Protein AF-A0A965PDI5-F1 (afdb_monomer_lite)

Sequence (83 aa):
MNDKQEPVAWRVFDTDGSEAVYVLKEEASAAAYEMNWSIEPLYRAPALTDEELAAIAGAIASEHARGAWQWAATLRSLLERLK

Secondary structure (DSSP, 8-state):
----PPPSEEEEE-SSS-EEEESSHHHHHHHHHHHT-EEEEEPPPPPPPHHHHHHHHHHHHHHHHTT-HHHHHHHHHHHHHH-

Foldseek 3Di:
DDPPQDFQWKWWAAPVGDIDIGRDPVVSVVVCVVVVTDMDGHGLDPQQDPVSVVVLVVVLVVCVVVVNNVVSVVSVVVNVVSD

Structure (mmCIF, N/CA/C/O backbone):
data_AF-A0A965PDI5-F1
#
_entry.id   AF-A0A965PDI5-F1
#
loop_
_atom_site.group_PDB
_atom_site.id
_atom_site.type_symbol
_atom_site.label_atom_id
_atom_site.label_alt_id
_atom_site.label_comp_id
_atom_site.label_asym_id
_atom_site.label_entity_id
_atom_site.label_seq_id
_atom_site.pdbx_PDB_ins_code
_atom_site.Cartn_x
_atom_site.Cartn_y
_atom_site.Cartn_z
_atom_site.occupancy
_atom_site.B_iso_or_equiv
_atom_site.auth_seq_id
_atom_site.auth_comp_id
_atom_site.auth_asym_id
_atom_site.auth_atom_id
_atom_site.pdbx_PDB_model_num
ATOM 1 N N . MET A 1 1 ? -20.975 -1.563 -8.501 1.00 33.19 1 MET A N 1
ATOM 2 C CA . MET A 1 1 ? -20.922 -2.409 -7.290 1.00 33.19 1 MET A CA 1
ATOM 3 C C . MET A 1 1 ? -20.068 -1.669 -6.279 1.00 33.19 1 MET A C 1
ATOM 5 O O . MET A 1 1 ? -19.135 -0.998 -6.687 1.00 33.19 1 MET A O 1
ATOM 9 N N . ASN A 1 2 ? -20.489 -1.636 -5.019 1.00 39.94 2 ASN A N 1
ATOM 10 C CA . ASN A 1 2 ? -19.891 -0.791 -3.988 1.00 39.94 2 ASN A CA 1
ATOM 11 C C . ASN A 1 2 ? -18.732 -1.578 -3.356 1.00 39.94 2 ASN A C 1
ATOM 13 O O . ASN A 1 2 ? -18.966 -2.318 -2.402 1.00 39.94 2 ASN A O 1
ATOM 17 N N . ASP A 1 3 ? -17.531 -1.481 -3.933 1.00 47.22 3 ASP A N 1
ATOM 18 C CA . ASP A 1 3 ? -16.298 -2.074 -3.394 1.00 47.22 3 ASP A CA 1
ATOM 19 C C . ASP A 1 3 ? -15.896 -1.341 -2.113 1.00 47.22 3 ASP A C 1
ATOM 21 O O . ASP A 1 3 ? -14.983 -0.518 -2.075 1.00 47.22 3 ASP A O 1
ATOM 25 N N . LYS A 1 4 ? -16.628 -1.602 -1.031 1.00 56.84 4 LYS A N 1
ATOM 26 C CA . LYS A 1 4 ? -16.231 -1.176 0.305 1.00 56.84 4 LYS A CA 1
ATOM 27 C C . LYS A 1 4 ? -15.119 -2.110 0.761 1.00 56.84 4 LYS A C 1
ATOM 29 O O . LYS A 1 4 ? -15.387 -3.056 1.493 1.00 56.84 4 LYS A O 1
ATOM 34 N N . GLN A 1 5 ? -13.897 -1.871 0.280 1.00 68.56 5 GLN A N 1
ATOM 35 C CA . GLN A 1 5 ? -12.708 -2.495 0.856 1.00 68.56 5 GLN A CA 1
ATOM 36 C C . GLN A 1 5 ? -12.779 -2.335 2.375 1.00 68.56 5 GLN A C 1
ATOM 38 O O . GLN A 1 5 ? -13.007 -1.234 2.879 1.00 68.56 5 GLN A O 1
ATOM 43 N N . GLU A 1 6 ? -12.645 -3.437 3.103 1.00 80.75 6 GLU A N 1
ATOM 44 C CA . GLU A 1 6 ? -12.553 -3.369 4.554 1.00 80.75 6 GLU A CA 1
ATOM 45 C C . GLU A 1 6 ? -11.202 -2.734 4.927 1.00 80.75 6 GLU A C 1
ATOM 47 O O . GLU A 1 6 ? -10.180 -3.065 4.311 1.00 80.75 6 GLU A O 1
ATOM 52 N N . PRO A 1 7 ? -11.167 -1.791 5.886 1.00 87.81 7 PRO A N 1
ATOM 53 C CA . PRO A 1 7 ? -9.907 -1.272 6.402 1.00 87.81 7 PRO A CA 1
ATOM 54 C C . PRO A 1 7 ? -9.046 -2.419 6.942 1.00 87.81 7 PRO A C 1
ATOM 56 O O . PRO A 1 7 ? -9.551 -3.302 7.632 1.00 87.81 7 PRO A O 1
ATOM 59 N N . VAL A 1 8 ? -7.748 -2.393 6.646 1.00 89.94 8 VAL A N 1
ATOM 60 C CA . VAL A 1 8 ? -6.779 -3.373 7.173 1.00 89.94 8 VAL A CA 1
ATOM 61 C C . VAL A 1 8 ? -6.125 -2.905 8.470 1.00 89.9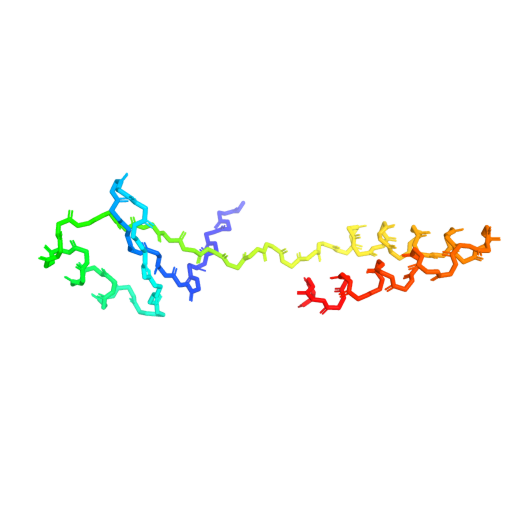4 8 VAL A C 1
ATOM 63 O O . VAL A 1 8 ? -5.518 -3.706 9.176 1.00 89.94 8 VAL A O 1
ATOM 66 N N . ALA A 1 9 ? -6.227 -1.609 8.762 1.00 94.00 9 ALA A N 1
ATOM 67 C CA . ALA A 1 9 ? -5.772 -0.984 9.991 1.00 94.00 9 ALA A CA 1
ATOM 68 C C . ALA A 1 9 ? -6.505 0.352 10.206 1.00 94.00 9 ALA A C 1
ATOM 70 O O . ALA A 1 9 ? -7.277 0.810 9.359 1.00 94.00 9 ALA A O 1
ATOM 71 N N . TRP A 1 10 ? -6.236 0.994 11.337 1.00 95.81 10 TRP A N 1
ATOM 72 C CA . TRP A 1 10 ? -6.762 2.302 11.709 1.00 95.81 10 TRP A CA 1
ATOM 73 C C . TRP A 1 10 ? -5.625 3.175 12.224 1.00 95.81 10 TRP 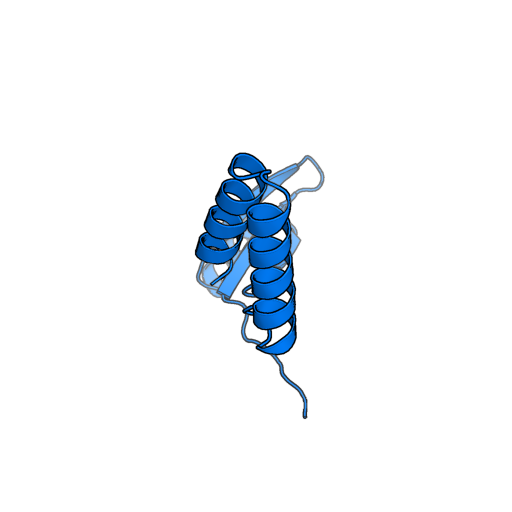A C 1
ATOM 75 O O . TRP A 1 10 ? -4.887 2.763 13.121 1.00 95.81 10 TRP A O 1
ATOM 85 N N . ARG A 1 11 ? -5.490 4.377 11.660 1.00 96.00 11 ARG A N 1
ATOM 86 C CA . ARG A 1 11 ? -4.557 5.392 12.153 1.00 96.00 11 ARG A CA 1
ATOM 87 C C . ARG A 1 11 ? -5.259 6.232 13.208 1.00 96.00 11 ARG A C 1
ATOM 89 O O . ARG A 1 11 ? -6.359 6.721 12.959 1.00 96.00 11 ARG A O 1
ATOM 96 N N . VAL A 1 12 ? -4.605 6.427 14.345 1.00 97.56 12 VAL A N 1
ATOM 97 C CA . VAL A 1 12 ? -5.013 7.343 15.415 1.00 97.56 12 VAL A CA 1
ATOM 98 C C . VAL A 1 12 ? -3.962 8.441 15.503 1.00 97.56 12 VAL A C 1
ATOM 100 O O . VAL A 1 12 ? -2.781 8.121 15.593 1.00 97.56 12 VAL A O 1
ATOM 103 N N . PHE A 1 13 ? -4.353 9.711 15.420 1.00 97.19 13 PHE A N 1
ATOM 104 C CA . PHE A 1 13 ? -3.403 10.818 15.266 1.00 97.19 13 PHE A CA 1
ATOM 105 C C . PHE A 1 13 ? -3.894 12.133 15.883 1.00 97.19 13 PHE A C 1
ATOM 107 O O . PHE A 1 13 ? -5.100 12.398 15.917 1.00 97.19 13 PHE A O 1
ATOM 114 N N . ASP A 1 14 ? -2.958 12.964 16.342 1.00 96.06 14 ASP A N 1
ATOM 115 C CA . ASP A 1 14 ? -3.222 14.332 16.803 1.00 96.06 14 ASP A CA 1
ATOM 116 C C . ASP A 1 14 ? -2.971 15.381 15.701 1.00 96.06 14 ASP A C 1
ATOM 118 O O . ASP A 1 14 ? -2.591 15.065 14.572 1.00 96.06 14 ASP A O 1
ATOM 122 N N . THR A 1 15 ? -3.214 16.654 16.018 1.00 90.88 15 THR A N 1
ATOM 123 C CA . THR A 1 15 ? -2.929 17.785 15.117 1.00 90.88 15 THR A CA 1
ATOM 124 C C . THR A 1 15 ? -1.458 18.193 15.084 1.00 90.88 15 THR A C 1
ATOM 126 O O . THR A 1 15 ? -1.059 18.946 14.196 1.00 90.88 15 THR A O 1
ATOM 129 N N . ASP A 1 16 ? -0.670 17.717 16.043 1.00 90.38 16 ASP A N 1
ATOM 130 C CA . ASP A 1 16 ? 0.717 18.109 16.291 1.00 90.38 16 ASP A CA 1
ATOM 131 C C . ASP A 1 16 ? 1.718 17.149 15.612 1.00 90.38 16 ASP A C 1
ATOM 133 O O . ASP A 1 16 ? 2.921 17.414 15.580 1.00 90.38 16 ASP A O 1
ATOM 137 N N . GLY A 1 17 ? 1.216 16.071 14.998 1.00 86.44 17 GLY A N 1
ATOM 138 C CA . GLY A 1 17 ? 1.960 15.106 14.192 1.00 86.44 17 GLY A CA 1
ATOM 139 C C . GLY A 1 17 ? 2.233 13.765 14.878 1.00 86.44 17 GLY A C 1
ATOM 140 O O . GLY A 1 17 ? 2.933 12.935 14.299 1.00 86.44 17 GLY A O 1
ATOM 141 N N . SER A 1 18 ? 1.706 13.528 16.081 1.00 94.31 18 SER A N 1
ATOM 142 C CA . SER A 1 18 ? 1.802 12.226 16.748 1.00 94.31 18 SER A CA 1
ATOM 143 C C . SER A 1 18 ? 0.810 11.242 16.130 1.00 94.31 18 SER A C 1
ATOM 145 O O . SER A 1 18 ? -0.358 11.578 15.932 1.00 94.31 18 SER A O 1
ATOM 147 N N . GLU A 1 19 ? 1.241 10.005 15.868 1.00 95.31 19 GLU A N 1
ATOM 148 C CA . GLU A 1 19 ? 0.369 8.959 15.327 1.00 95.31 19 GLU A CA 1
ATOM 149 C C . GLU A 1 19 ? 0.674 7.559 15.880 1.00 95.31 19 GLU A C 1
ATOM 151 O O . GLU A 1 19 ? 1.794 7.247 16.288 1.00 95.31 19 GLU A O 1
ATOM 156 N N . ALA A 1 20 ? -0.348 6.704 15.870 1.00 94.25 20 ALA A N 1
ATOM 157 C CA . ALA A 1 20 ? -0.281 5.280 16.170 1.00 94.25 20 ALA A CA 1
ATOM 158 C C . ALA A 1 20 ? -1.193 4.492 15.213 1.00 94.25 20 ALA A C 1
ATOM 160 O O . ALA A 1 20 ? -2.188 5.016 14.709 1.00 94.25 20 ALA A O 1
ATOM 161 N N . VAL A 1 21 ? -0.868 3.220 14.967 1.00 95.31 21 VAL A N 1
ATOM 162 C CA . VAL A 1 21 ? -1.621 2.348 14.052 1.00 95.31 21 VAL A CA 1
ATOM 163 C C . VAL A 1 21 ? -2.087 1.094 14.782 1.00 95.31 21 VAL A C 1
ATOM 165 O O . VAL A 1 21 ? -1.295 0.428 15.444 1.00 95.31 21 VAL A O 1
ATOM 168 N N . TYR A 1 22 ? -3.364 0.760 14.613 1.00 95.50 22 TYR A N 1
ATOM 169 C CA . TYR A 1 22 ? -4.025 -0.378 15.249 1.00 95.50 22 TYR A CA 1
ATOM 170 C C . TYR A 1 22 ? -4.644 -1.302 14.201 1.00 95.50 22 TYR A C 1
ATOM 172 O O . TYR A 1 22 ? -5.144 -0.841 13.175 1.00 95.50 22 TYR A O 1
ATOM 180 N N . VAL A 1 23 ? -4.638 -2.608 14.472 1.00 92.94 23 VAL A N 1
ATOM 181 C CA . VAL A 1 23 ? -5.226 -3.643 13.596 1.00 92.94 23 VAL A CA 1
ATOM 182 C C . VAL A 1 23 ? -6.675 -3.957 13.973 1.00 92.94 23 VAL A C 1
ATOM 184 O O . VAL A 1 23 ? -7.361 -4.640 13.227 1.00 92.94 23 VAL A O 1
ATOM 187 N N . LEU A 1 24 ? -7.170 -3.467 15.109 1.00 95.31 24 LEU A N 1
ATOM 188 C CA . LEU A 1 24 ? -8.568 -3.607 15.508 1.00 95.31 24 LEU A CA 1
ATOM 189 C C . LEU A 1 24 ? -9.205 -2.228 15.654 1.00 95.31 24 LEU A C 1
ATOM 191 O O . LEU A 1 24 ? -8.631 -1.318 16.259 1.00 95.31 24 LEU A O 1
ATOM 195 N N . LYS A 1 25 ? -10.418 -2.075 15.115 1.00 95.62 25 LYS A N 1
ATOM 196 C CA . LYS A 1 25 ? -11.155 -0.809 15.171 1.00 95.62 25 LYS A CA 1
ATOM 197 C C . LYS A 1 25 ? -11.487 -0.413 16.603 1.00 95.62 25 LYS A C 1
ATOM 199 O O . LYS A 1 25 ? -11.470 0.776 16.924 1.00 95.62 25 LYS A O 1
ATOM 204 N N . GLU A 1 26 ? -11.838 -1.385 17.440 1.00 96.69 26 GLU A N 1
ATOM 205 C CA . GLU A 1 26 ? -12.218 -1.141 18.829 1.00 96.69 26 GLU A CA 1
ATOM 206 C C . GLU A 1 26 ? -11.052 -0.539 19.618 1.00 96.69 26 GLU A C 1
ATOM 208 O O . GLU A 1 26 ? -11.239 0.465 20.302 1.00 96.69 26 GLU A O 1
ATOM 213 N N . GLU A 1 27 ? -9.846 -1.088 19.454 1.00 96.88 27 GLU A N 1
ATOM 214 C CA . GLU A 1 27 ? -8.629 -0.595 20.112 1.00 96.88 27 GLU A CA 1
ATOM 215 C C . GLU A 1 27 ? -8.274 0.816 19.641 1.00 96.88 27 GLU A C 1
ATOM 217 O O . GLU A 1 27 ? -8.038 1.708 20.454 1.00 96.88 27 GLU A O 1
ATOM 222 N N . ALA A 1 28 ? -8.326 1.043 18.326 1.00 96.12 28 ALA A N 1
ATOM 223 C CA . ALA A 1 28 ? -8.092 2.356 17.739 1.00 96.12 28 ALA A CA 1
ATOM 224 C C . ALA A 1 28 ? -9.078 3.407 18.271 1.00 96.12 28 ALA A C 1
ATOM 226 O O . ALA A 1 28 ? -8.696 4.534 18.576 1.00 96.12 28 ALA A O 1
ATOM 227 N N . SER A 1 29 ? -10.357 3.037 18.391 1.00 96.75 29 SER A N 1
ATOM 228 C CA . SER A 1 29 ? -11.412 3.939 18.864 1.00 96.75 29 SER A CA 1
ATOM 229 C C . SER A 1 29 ? -11.254 4.260 20.350 1.00 96.75 29 SER A C 1
ATOM 231 O O . SER A 1 29 ? -11.461 5.406 20.744 1.00 96.75 29 SER A O 1
ATOM 233 N N . ALA A 1 30 ? -10.866 3.273 21.165 1.00 96.94 30 ALA A N 1
ATOM 234 C CA . ALA A 1 30 ? -10.571 3.478 22.579 1.00 96.94 30 ALA A CA 1
ATOM 235 C C . ALA A 1 30 ? -9.376 4.426 22.761 1.00 96.94 30 ALA A C 1
ATOM 237 O O . ALA A 1 30 ? -9.494 5.417 23.477 1.00 96.94 30 ALA A O 1
ATOM 238 N N . ALA A 1 31 ? -8.278 4.195 22.034 1.00 95.69 31 ALA A N 1
ATOM 239 C CA . ALA A 1 31 ? -7.100 5.059 22.075 1.00 95.69 31 ALA A CA 1
ATOM 240 C C . ALA A 1 31 ? -7.412 6.491 21.607 1.00 95.69 31 ALA A C 1
ATOM 242 O O . ALA A 1 31 ? -7.032 7.458 22.267 1.00 95.69 31 ALA A O 1
ATOM 243 N N . ALA A 1 32 ? -8.155 6.639 20.504 1.00 96.44 32 ALA A N 1
ATOM 244 C CA . ALA A 1 32 ? -8.581 7.941 19.997 1.00 96.44 32 ALA A CA 1
ATOM 245 C C . ALA A 1 32 ? -9.431 8.702 21.026 1.00 96.44 32 ALA A C 1
ATOM 247 O O . ALA A 1 32 ? -9.238 9.899 21.228 1.00 96.44 32 ALA A O 1
ATOM 248 N N . TYR A 1 33 ? -10.338 8.003 21.714 1.00 96.19 33 TYR A N 1
ATOM 249 C CA . TYR A 1 33 ? -11.176 8.593 22.752 1.00 96.19 33 TYR A CA 1
ATOM 250 C C . TYR A 1 33 ? -10.370 9.017 23.988 1.00 96.19 33 TYR A C 1
ATOM 252 O O . TYR A 1 33 ? -10.536 10.137 24.466 1.00 96.19 33 TYR A O 1
ATOM 260 N N . GLU A 1 34 ? -9.477 8.158 24.487 1.00 95.81 34 GLU A N 1
ATOM 261 C CA . GLU A 1 34 ? -8.649 8.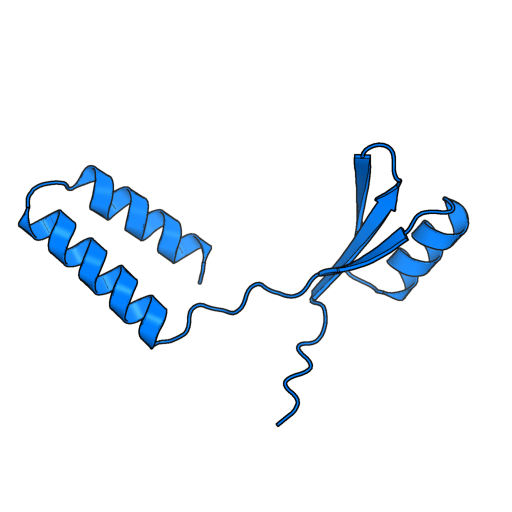440 25.668 1.00 95.81 34 GLU A CA 1
ATOM 262 C C . GLU A 1 34 ? -7.695 9.618 25.450 1.00 95.81 34 GLU A C 1
ATOM 264 O O . GLU A 1 34 ? -7.500 10.437 26.349 1.00 95.81 34 GLU A O 1
ATOM 269 N N . MET A 1 35 ? -7.119 9.718 24.251 1.00 92.94 35 MET A N 1
ATOM 270 C CA . MET A 1 35 ? -6.141 10.750 23.907 1.00 92.94 35 MET A CA 1
ATOM 271 C C . MET A 1 35 ? -6.783 12.013 23.313 1.00 92.94 35 MET A C 1
ATOM 273 O O . MET A 1 35 ? -6.088 13.004 23.102 1.00 92.94 35 MET A O 1
ATOM 277 N N . ASN A 1 36 ? -8.100 12.003 23.066 1.00 95.31 36 ASN A N 1
ATOM 278 C CA . ASN A 1 36 ? -8.814 13.036 22.308 1.00 95.31 36 ASN A CA 1
ATOM 279 C C . ASN A 1 36 ? -8.191 13.272 20.913 1.00 95.31 36 ASN A C 1
ATOM 281 O O . ASN A 1 36 ? -7.985 14.407 20.478 1.00 95.31 36 ASN A O 1
ATOM 285 N N . TRP A 1 37 ? -7.843 12.178 20.234 1.00 96.94 37 TRP A N 1
ATOM 286 C CA . TRP A 1 37 ? -7.211 12.143 18.913 1.00 96.94 37 TRP A CA 1
ATOM 287 C C . TRP A 1 37 ? -8.221 11.773 17.820 1.00 96.94 37 TRP A C 1
ATOM 289 O O . TRP A 1 37 ? -9.311 11.266 18.084 1.00 96.94 37 TRP A O 1
ATOM 299 N N . SER A 1 38 ? -7.854 12.029 16.566 1.00 96.69 38 SER A N 1
ATOM 300 C CA . SER A 1 38 ? -8.650 11.642 15.397 1.00 96.69 38 SER A CA 1
ATOM 301 C C . SER A 1 38 ? -8.356 10.204 14.980 1.00 96.69 38 SER A C 1
ATOM 303 O O . SER A 1 38 ? -7.250 9.709 15.183 1.00 96.69 38 SER A O 1
ATOM 305 N N . ILE A 1 39 ? -9.337 9.541 14.360 1.00 96.56 39 ILE A N 1
ATOM 306 C CA . ILE A 1 39 ? -9.204 8.187 13.811 1.00 96.56 39 ILE A CA 1
ATOM 307 C C . ILE A 1 39 ? -9.608 8.161 12.337 1.00 96.56 39 ILE A C 1
ATOM 309 O O . ILE A 1 39 ? -10.666 8.673 11.968 1.00 96.56 39 ILE A O 1
ATOM 313 N N . GLU A 1 40 ? -8.803 7.512 11.497 1.00 94.31 40 GLU A N 1
ATOM 314 C CA . GLU A 1 40 ? -9.150 7.244 10.099 1.00 94.31 40 GLU A CA 1
ATOM 315 C C . GLU A 1 40 ? -8.825 5.796 9.689 1.00 94.31 40 GLU A C 1
ATOM 317 O O . GLU A 1 40 ? -7.876 5.195 10.204 1.00 94.31 40 GLU A O 1
ATOM 322 N N . PRO A 1 41 ? -9.621 5.192 8.788 1.00 93.12 41 PRO A N 1
ATOM 323 C CA . PRO A 1 41 ? -9.341 3.860 8.269 1.00 93.12 41 PRO A CA 1
ATOM 324 C C . PRO A 1 41 ? -8.143 3.874 7.313 1.00 93.12 41 PRO A C 1
ATOM 326 O O . PRO A 1 41 ? -8.062 4.706 6.411 1.00 93.12 41 PRO A O 1
ATOM 329 N N . LEU A 1 42 ? -7.259 2.890 7.462 1.00 88.00 42 LEU A N 1
ATOM 330 C CA . LEU A 1 42 ? -6.206 2.585 6.502 1.00 88.00 42 LEU A CA 1
ATOM 331 C C . LEU A 1 42 ? -6.639 1.386 5.665 1.00 88.00 42 LEU A C 1
ATOM 333 O O . LEU A 1 42 ? -6.852 0.281 6.171 1.00 88.00 42 LEU A O 1
ATOM 337 N N . TYR A 1 43 ? -6.760 1.605 4.365 1.00 83.50 43 TYR A N 1
ATOM 338 C CA . TYR A 1 43 ? -7.045 0.551 3.404 1.00 83.50 43 TYR A CA 1
ATOM 339 C C . TYR A 1 43 ? -5.733 -0.019 2.885 1.00 83.50 43 TYR A C 1
ATOM 341 O O . TYR A 1 43 ? -4.723 0.685 2.799 1.00 83.50 43 TYR A O 1
ATOM 349 N N . ARG A 1 44 ? -5.737 -1.301 2.516 1.00 73.44 44 ARG A N 1
ATOM 350 C CA . ARG A 1 44 ? -4.635 -1.833 1.719 1.00 73.44 44 ARG A CA 1
ATOM 351 C C . ARG A 1 44 ? -4.608 -0.997 0.441 1.00 73.44 44 ARG A C 1
ATOM 353 O O . ARG A 1 44 ? -5.650 -0.866 -0.200 1.00 73.44 44 ARG A O 1
ATOM 360 N N . ALA A 1 45 ? -3.458 -0.414 0.095 1.00 66.75 45 ALA A N 1
ATOM 361 C CA . ALA A 1 45 ? -3.295 0.172 -1.232 1.00 66.75 45 ALA A CA 1
ATOM 362 C C . ALA A 1 45 ? -3.804 -0.862 -2.250 1.00 66.75 45 ALA A C 1
ATOM 364 O O . ALA A 1 45 ? -3.537 -2.054 -2.041 1.00 66.75 45 ALA A O 1
ATOM 365 N N . PRO A 1 46 ? -4.596 -0.468 -3.265 1.00 62.00 46 PRO A N 1
ATOM 366 C CA . PRO A 1 46 ? -5.083 -1.435 -4.233 1.00 62.00 46 PRO A CA 1
ATOM 367 C C . PRO A 1 46 ? -3.878 -2.228 -4.733 1.00 62.00 46 PRO A C 1
ATOM 369 O O . PRO A 1 46 ? -2.858 -1.642 -5.103 1.00 62.00 46 PRO A O 1
ATOM 372 N N . ALA A 1 47 ? -3.970 -3.559 -4.653 1.00 69.94 47 ALA A N 1
ATOM 373 C CA . ALA A 1 47 ? -3.018 -4.400 -5.356 1.00 69.94 47 ALA A CA 1
ATOM 374 C C . ALA A 1 47 ? -3.013 -3.908 -6.803 1.00 69.94 47 ALA A C 1
ATOM 376 O O . ALA A 1 47 ? -4.091 -3.650 -7.349 1.00 69.94 47 ALA A O 1
ATOM 377 N N . LEU A 1 48 ? -1.822 -3.710 -7.370 1.00 76.56 48 LEU A N 1
ATOM 378 C CA . LEU A 1 48 ? -1.691 -3.250 -8.748 1.00 76.56 48 LEU A CA 1
ATOM 379 C C . LEU A 1 48 ? -2.624 -4.080 -9.631 1.00 76.56 48 LEU A C 1
ATOM 381 O O . LEU A 1 48 ? -2.602 -5.312 -9.576 1.00 76.56 48 LEU A O 1
ATOM 385 N N . THR A 1 49 ? -3.455 -3.401 -10.412 1.00 81.12 49 THR A N 1
ATOM 386 C CA . THR A 1 49 ? -4.286 -4.056 -11.420 1.00 81.12 49 THR A CA 1
ATOM 387 C C . THR A 1 49 ? -3.396 -4.805 -12.412 1.00 81.12 49 THR A C 1
ATOM 389 O O . THR A 1 49 ? -2.220 -4.474 -12.588 1.00 81.12 49 THR A O 1
ATOM 392 N N . ASP A 1 50 ? -3.949 -5.795 -13.114 1.00 80.31 50 ASP A N 1
ATOM 393 C CA . ASP A 1 50 ? -3.208 -6.516 -14.158 1.00 80.31 50 ASP A CA 1
ATOM 394 C C . ASP A 1 50 ? -2.643 -5.562 -15.228 1.00 80.31 50 ASP A C 1
ATOM 396 O O . ASP A 1 50 ? -1.544 -5.776 -15.744 1.00 80.31 50 ASP A O 1
ATOM 400 N N . GLU A 1 51 ? -3.359 -4.472 -15.517 1.00 84.44 51 GLU A N 1
ATOM 401 C CA . GLU A 1 51 ? -2.937 -3.419 -16.444 1.00 84.44 51 GLU A CA 1
ATOM 402 C C . GLU A 1 51 ? -1.730 -2.635 -15.912 1.00 84.44 51 GLU A C 1
ATOM 404 O O . GLU A 1 51 ? -0.751 -2.433 -16.635 1.00 84.44 51 GLU A O 1
ATOM 409 N N . GLU A 1 52 ? -1.746 -2.246 -14.636 1.00 85.62 52 GLU A N 1
ATOM 410 C CA . GLU A 1 52 ? -0.620 -1.567 -13.986 1.00 85.62 52 GLU A CA 1
ATOM 411 C C . GLU A 1 52 ? 0.601 -2.492 -13.859 1.00 85.62 52 GLU A C 1
ATOM 413 O O . GLU A 1 52 ? 1.732 -2.071 -14.123 1.00 85.62 52 GLU A O 1
ATOM 418 N N . LEU A 1 53 ? 0.388 -3.773 -13.538 1.00 87.25 53 LEU A N 1
ATOM 419 C CA . LEU A 1 53 ? 1.436 -4.797 -13.529 1.00 87.25 53 LEU A CA 1
ATOM 420 C C . LEU A 1 53 ? 2.078 -4.946 -14.915 1.00 87.25 53 LEU A C 1
ATOM 422 O O . LEU A 1 53 ? 3.309 -4.973 -15.027 1.00 87.25 53 LEU A O 1
ATOM 426 N N . ALA A 1 54 ? 1.264 -5.017 -15.972 1.00 87.88 54 ALA A N 1
ATOM 427 C CA . ALA A 1 54 ? 1.737 -5.123 -17.348 1.00 87.88 54 ALA A CA 1
ATOM 428 C C . ALA A 1 54 ? 2.508 -3.869 -17.790 1.00 87.88 54 ALA A C 1
ATOM 430 O O . ALA A 1 54 ? 3.570 -3.987 -18.408 1.00 87.88 54 ALA A O 1
ATOM 431 N N . ALA A 1 55 ? 2.030 -2.675 -17.428 1.00 91.69 55 ALA A N 1
ATOM 432 C CA . ALA A 1 55 ? 2.702 -1.415 -17.733 1.00 91.69 55 ALA A CA 1
ATOM 433 C C . ALA A 1 55 ? 4.090 -1.331 -17.072 1.00 91.69 55 ALA A C 1
ATOM 435 O O . ALA A 1 55 ? 5.079 -1.004 -17.735 1.00 91.69 55 ALA A O 1
ATOM 436 N N . ILE A 1 56 ? 4.197 -1.698 -15.790 1.00 90.25 56 ILE A N 1
ATOM 437 C CA . ILE A 1 56 ? 5.476 -1.710 -15.065 1.00 90.25 56 ILE A CA 1
ATOM 438 C C . ILE A 1 56 ? 6.420 -2.775 -15.644 1.00 90.25 56 ILE A C 1
ATOM 440 O O . ILE A 1 56 ? 7.611 -2.510 -15.828 1.00 90.25 56 ILE A O 1
ATOM 444 N N . ALA A 1 57 ? 5.909 -3.960 -15.994 1.00 91.81 57 ALA A N 1
ATOM 445 C CA . ALA A 1 57 ? 6.702 -4.999 -16.652 1.00 91.81 57 ALA A CA 1
ATOM 446 C C . ALA A 1 57 ? 7.259 -4.531 -18.012 1.00 91.81 57 ALA A C 1
ATOM 448 O O . ALA A 1 57 ? 8.435 -4.764 -18.312 1.00 91.81 57 ALA A O 1
ATOM 449 N N . GLY A 1 58 ? 6.453 -3.816 -18.804 1.00 92.62 58 GLY A N 1
ATOM 450 C CA . GLY A 1 58 ? 6.877 -3.203 -20.065 1.00 92.62 58 GLY A CA 1
ATOM 451 C C . GLY A 1 58 ? 7.949 -2.124 -19.881 1.00 92.62 58 GLY A C 1
ATOM 452 O O . GLY A 1 58 ? 8.925 -2.082 -20.638 1.00 92.62 58 GLY A O 1
ATOM 453 N N . ALA A 1 59 ? 7.825 -1.296 -18.839 1.00 93.19 59 ALA A N 1
ATOM 454 C CA . ALA A 1 59 ? 8.845 -0.311 -18.484 1.00 93.19 59 ALA A CA 1
ATOM 455 C C . ALA A 1 59 ? 10.176 -0.995 -18.135 1.00 93.19 59 ALA A C 1
ATOM 457 O O . ALA A 1 59 ? 11.205 -0.664 -18.719 1.00 93.19 59 ALA A O 1
ATOM 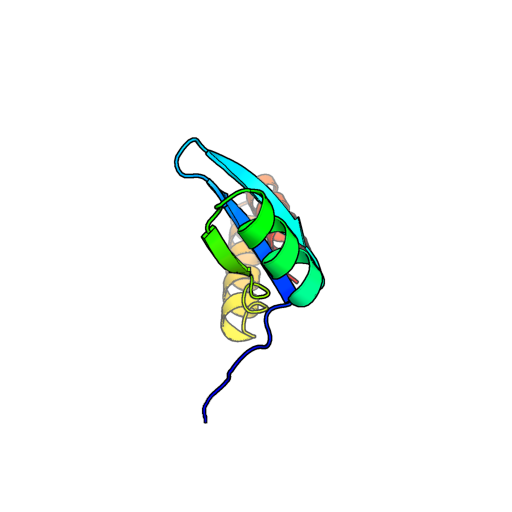458 N N . ILE A 1 60 ? 10.158 -2.024 -17.278 1.00 94.12 60 ILE A N 1
ATOM 459 C CA . ILE A 1 60 ? 11.350 -2.815 -16.918 1.00 94.12 60 ILE A CA 1
ATOM 460 C C . ILE A 1 60 ? 12.031 -3.405 -18.164 1.00 94.12 60 ILE A C 1
ATOM 462 O O . ILE A 1 60 ? 13.260 -3.351 -18.279 1.00 94.12 60 ILE A O 1
ATOM 466 N N . ALA A 1 61 ? 11.252 -3.966 -19.095 1.00 93.56 61 ALA A N 1
ATOM 467 C CA . ALA A 1 61 ? 11.776 -4.528 -20.340 1.00 93.56 61 ALA A CA 1
ATOM 468 C C . ALA A 1 61 ? 12.431 -3.454 -21.226 1.00 93.56 61 ALA A C 1
ATOM 470 O O . ALA A 1 61 ? 13.511 -3.685 -21.775 1.00 93.56 61 ALA A O 1
ATOM 471 N N . SER A 1 62 ? 11.828 -2.265 -21.302 1.00 94.88 62 SER A N 1
ATOM 472 C CA . SER A 1 62 ? 12.384 -1.119 -22.031 1.00 94.88 62 SER A CA 1
ATOM 473 C C . SER A 1 62 ? 13.708 -0.642 -21.421 1.00 94.88 62 SER A C 1
ATOM 475 O O . SER A 1 62 ? 14.672 -0.414 -22.155 1.00 94.88 62 SER A O 1
ATOM 477 N N . GLU A 1 63 ? 13.810 -0.594 -20.087 1.00 93.75 63 GLU A N 1
ATOM 478 C CA . GLU A 1 63 ? 15.047 -0.204 -19.393 1.00 93.75 63 GLU A CA 1
ATOM 479 C C . GLU A 1 63 ? 16.186 -1.202 -19.624 1.00 93.75 63 GLU A C 1
ATOM 481 O O . GLU A 1 63 ? 17.338 -0.806 -19.827 1.00 93.75 63 GLU A O 1
ATOM 486 N N . HIS A 1 64 ? 15.866 -2.499 -19.655 1.00 90.94 64 HIS A N 1
ATOM 487 C CA . HIS A 1 64 ? 16.810 -3.542 -20.059 1.00 90.94 64 HIS A CA 1
ATOM 488 C C . HIS A 1 64 ? 17.296 -3.340 -21.496 1.00 90.94 64 HIS A C 1
ATOM 490 O O . HIS A 1 64 ? 18.505 -3.370 -21.736 1.00 90.94 64 HIS A O 1
ATOM 496 N N . ALA A 1 65 ? 16.373 -3.104 -22.432 1.00 93.25 65 ALA A N 1
ATOM 497 C CA . ALA A 1 65 ? 16.693 -2.949 -23.847 1.00 93.25 65 ALA A CA 1
ATOM 498 C C . ALA A 1 65 ? 17.609 -1.743 -24.118 1.00 93.25 65 ALA A C 1
ATOM 500 O O . ALA A 1 65 ? 18.496 -1.831 -24.964 1.00 93.25 65 ALA A O 1
ATOM 501 N N . ARG A 1 66 ? 17.462 -0.642 -23.365 1.00 92.81 66 ARG A N 1
ATOM 502 C CA . ARG A 1 66 ? 18.344 0.538 -23.476 1.00 92.81 66 ARG A CA 1
ATOM 503 C C . ARG A 1 66 ? 19.651 0.449 -22.676 1.00 92.81 66 ARG A C 1
ATOM 505 O O . ARG A 1 66 ? 20.377 1.437 -22.605 1.00 92.81 66 ARG A O 1
ATOM 512 N N . GLY A 1 67 ? 19.946 -0.682 -22.0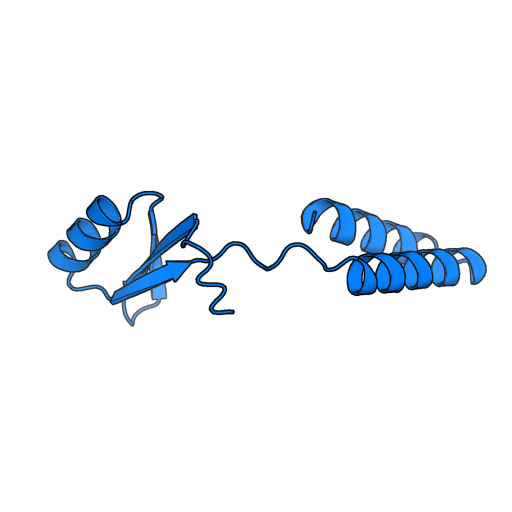29 1.00 94.06 67 GLY A N 1
ATOM 513 C CA . GLY A 1 67 ? 21.176 -0.858 -21.246 1.00 94.06 67 GLY A CA 1
ATOM 514 C C . GLY A 1 67 ? 21.166 -0.213 -19.851 1.00 94.06 67 GLY A C 1
ATOM 515 O O . GLY A 1 67 ? 22.198 -0.164 -19.189 1.00 94.06 67 GLY A O 1
ATOM 516 N N . ALA A 1 68 ? 20.013 0.245 -19.358 1.00 93.19 68 ALA A N 1
ATOM 517 C CA . ALA A 1 68 ? 19.874 0.935 -18.074 1.00 93.19 68 ALA A CA 1
ATOM 518 C C . ALA A 1 68 ? 19.475 -0.015 -16.935 1.00 93.19 68 ALA A C 1
ATOM 520 O O . ALA A 1 68 ? 18.408 0.090 -16.324 1.00 93.19 68 ALA A O 1
ATOM 521 N N . TRP A 1 69 ? 20.338 -0.986 -16.657 1.00 91.06 69 TRP A N 1
ATOM 522 C CA . TRP A 1 69 ? 19.99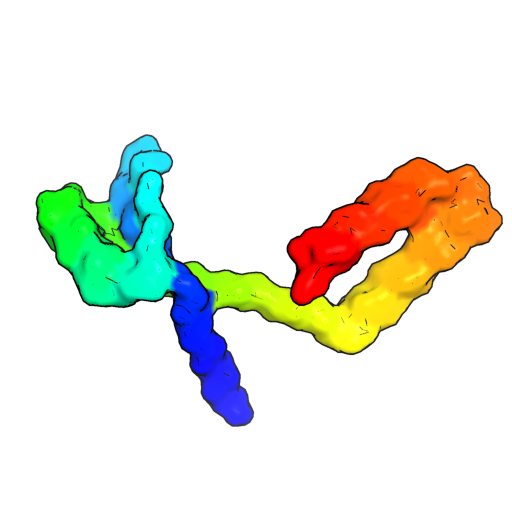8 -2.155 -15.844 1.00 91.06 69 TRP A CA 1
ATOM 523 C C . TRP A 1 69 ? 19.716 -1.803 -14.377 1.00 91.06 69 TRP A C 1
ATOM 525 O O . TRP A 1 69 ? 18.881 -2.437 -13.738 1.00 91.06 69 TRP A O 1
ATOM 535 N N . GLN A 1 70 ? 20.336 -0.741 -13.860 1.00 93.69 70 GLN A N 1
ATOM 536 C CA . GLN A 1 70 ? 20.083 -0.213 -12.519 1.00 93.69 70 GLN A CA 1
ATOM 537 C C . GLN A 1 70 ? 18.656 0.336 -12.350 1.00 93.69 70 GLN A C 1
ATOM 539 O O . GLN A 1 70 ? 18.055 0.196 -11.283 1.00 93.69 70 GLN A O 1
ATOM 544 N N . TRP A 1 71 ? 18.086 0.911 -13.413 1.00 89.25 71 TRP A N 1
ATOM 545 C CA . TRP A 1 71 ? 16.713 1.421 -13.407 1.00 89.25 71 TRP A CA 1
ATOM 546 C C . TRP A 1 71 ? 15.720 0.263 -13.441 1.00 89.25 71 TRP A C 1
ATOM 548 O O . TRP A 1 71 ? 14.800 0.211 -12.629 1.00 89.25 71 TRP A O 1
ATOM 558 N N . ALA A 1 72 ? 15.972 -0.731 -14.294 1.00 91.06 72 ALA A N 1
ATOM 559 C CA . ALA A 1 72 ? 15.179 -1.955 -14.331 1.00 91.06 72 ALA A CA 1
ATOM 560 C C . ALA A 1 72 ? 15.192 -2.717 -12.995 1.00 91.06 72 ALA A C 1
ATOM 562 O O . ALA A 1 72 ? 14.154 -3.215 -12.564 1.00 91.06 72 ALA A O 1
ATOM 563 N N . ALA A 1 73 ? 16.349 -2.798 -12.329 1.00 91.75 73 ALA A N 1
ATOM 564 C CA . ALA A 1 73 ? 16.476 -3.419 -11.012 1.00 91.75 73 ALA A CA 1
ATOM 565 C C . ALA A 1 73 ? 15.662 -2.664 -9.951 1.00 91.75 73 ALA A C 1
ATOM 567 O O . ALA A 1 73 ? 14.870 -3.276 -9.240 1.00 91.75 73 ALA A O 1
ATOM 568 N N . THR A 1 74 ? 15.784 -1.333 -9.911 1.00 92.31 74 THR A N 1
ATOM 569 C CA . THR A 1 74 ? 14.994 -0.481 -9.006 1.00 92.31 74 THR A CA 1
ATOM 570 C C . THR A 1 74 ? 13.489 -0.684 -9.207 1.00 92.31 74 THR A C 1
ATOM 572 O O . THR A 1 74 ? 12.752 -0.853 -8.235 1.00 92.31 74 THR A O 1
ATOM 575 N N . LEU A 1 75 ? 13.029 -0.722 -10.463 1.00 90.31 75 LEU A N 1
ATOM 576 C CA . LEU A 1 75 ? 11.621 -0.946 -10.799 1.00 90.31 75 LEU A CA 1
ATOM 577 C C . LEU A 1 75 ? 11.137 -2.349 -10.400 1.00 90.31 75 LEU A C 1
ATOM 579 O O . LEU A 1 75 ? 10.029 -2.475 -9.884 1.00 90.31 75 LEU A O 1
ATOM 583 N N . ARG A 1 76 ? 11.960 -3.396 -10.559 1.00 90.19 76 ARG A N 1
ATOM 584 C CA . ARG A 1 76 ? 11.629 -4.749 -10.070 1.00 90.19 76 ARG A CA 1
ATOM 585 C C . ARG A 1 76 ? 11.457 -4.783 -8.554 1.00 90.19 76 ARG A C 1
ATOM 587 O O . ARG A 1 76 ? 10.444 -5.282 -8.080 1.00 90.19 76 ARG A O 1
ATOM 594 N N . SER A 1 77 ? 12.391 -4.204 -7.802 1.00 87.00 77 SER A N 1
ATOM 595 C CA . SER A 1 77 ? 12.295 -4.158 -6.338 1.00 87.00 77 SER A CA 1
ATOM 596 C C . SER A 1 77 ? 11.131 -3.296 -5.847 1.00 87.00 77 SER A C 1
ATOM 598 O O . SER A 1 77 ? 10.606 -3.515 -4.759 1.00 87.00 77 SER A O 1
ATOM 600 N N . LEU A 1 78 ? 10.717 -2.279 -6.609 1.00 85.25 78 LEU A N 1
ATOM 601 C CA . LEU A 1 78 ? 9.480 -1.549 -6.331 1.00 85.25 78 LEU A CA 1
ATOM 602 C C . LEU A 1 78 ? 8.255 -2.443 -6.556 1.00 85.25 78 LEU A C 1
ATOM 604 O O . LEU A 1 78 ? 7.415 -2.539 -5.670 1.00 85.25 78 LEU A O 1
ATOM 608 N N . LEU A 1 79 ? 8.194 -3.138 -7.692 1.00 84.81 79 LEU A N 1
ATOM 609 C CA . LEU A 1 79 ? 7.093 -4.034 -8.038 1.00 84.81 79 LEU A CA 1
ATOM 610 C C . LEU A 1 79 ? 6.910 -5.169 -7.019 1.00 84.81 79 LEU A C 1
ATOM 612 O O . LEU A 1 79 ? 5.783 -5.483 -6.663 1.00 84.81 79 LEU A O 1
ATOM 616 N N . GLU A 1 80 ? 7.995 -5.765 -6.521 1.00 82.44 80 GLU A N 1
ATOM 617 C CA . GLU A 1 80 ? 7.943 -6.814 -5.489 1.00 82.44 80 GLU A CA 1
ATOM 618 C C . GLU A 1 80 ? 7.367 -6.331 -4.154 1.00 82.44 80 GLU A C 1
ATOM 620 O O . GLU A 1 80 ? 6.746 -7.116 -3.451 1.00 82.44 80 GLU A O 1
ATOM 625 N N . ARG A 1 81 ? 7.545 -5.049 -3.810 1.00 77.31 81 ARG A N 1
ATOM 626 C CA . ARG A 1 81 ? 6.994 -4.451 -2.581 1.00 77.31 81 ARG A CA 1
ATOM 627 C C . ARG A 1 81 ? 5.524 -4.049 -2.706 1.00 77.31 81 ARG A C 1
ATOM 629 O O . ARG A 1 81 ? 4.885 -3.808 -1.689 1.00 77.31 81 ARG A O 1
ATOM 636 N N . LEU A 1 82 ? 5.037 -3.890 -3.936 1.00 74.62 82 LEU A N 1
ATOM 637 C CA . LEU A 1 82 ? 3.671 -3.455 -4.246 1.00 74.62 82 LEU A CA 1
ATOM 638 C C . LEU A 1 82 ? 2.718 -4.625 -4.548 1.00 74.62 82 LEU A C 1
ATOM 640 O O . LEU A 1 82 ? 1.519 -4.397 -4.704 1.00 74.62 82 LEU A O 1
ATOM 644 N N . LYS A 1 83 ? 3.248 -5.846 -4.664 1.00 65.81 83 LYS A N 1
ATOM 645 C CA . LYS A 1 83 ? 2.484 -7.099 -4.740 1.00 65.81 83 LYS A CA 1
ATOM 646 C C . LYS A 1 83 ? 2.120 -7.592 -3.344 1.00 65.81 83 LYS A C 1
ATOM 648 O O . LYS A 1 83 ? 1.019 -8.167 -3.214 1.00 65.81 83 LYS A O 1
#

Radius of gyration: 19.02 Å; chains: 1; bounding box: 42×25×50 Å

pLDDT: mean 87.4, std 12.7, range [33.19, 97.56]